Protein AF-A0A925QAA0-F1 (afdb_monomer)

Secondary structure (DSSP, 8-state):
-HHHHHHHHHHHHHHHHHHHHHHHHHHHHHHHHHHHHHHHHHHHHHSS--HHHHHHHHHHHHHHHHHHHHHHHHHHH-

Foldseek 3Di:
DVVVVVVVLVVCLVVLCVPPNPLSNVLSVVLVVVCVVVQVVCCVVVVHADPVNVVVSVVVSVVVSVVSVVVVVVVVVD

Sequence (78 aa):
RWVHVAVAAFIALGAAGLIAGWSGILIWLGVSGAVLLVGRWIVGRLGGLSGDTYGALCEIMESGVLVAFGLRIWSGIG

Solvent-accessibl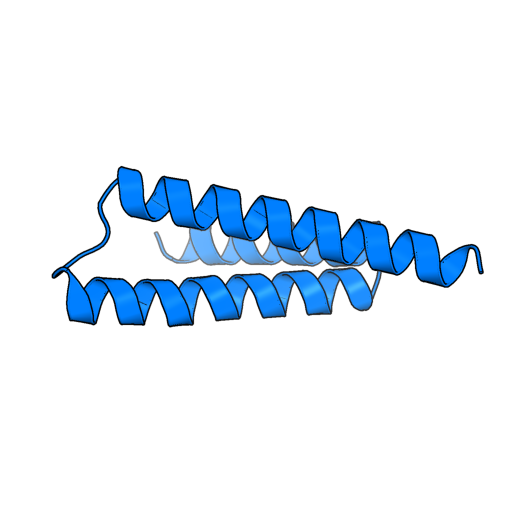e surface area (backbone atoms only — not comparable to full-atom values): 4309 Å² total; per-residue (Å²): 114,68,64,60,54,51,52,52,48,51,53,50,45,49,50,28,31,71,76,49,38,72,59,25,38,51,50,53,52,51,49,53,49,47,53,55,53,52,50,52,53,42,29,76,72,72,79,46,80,51,72,67,55,51,48,54,51,48,56,54,48,54,51,50,50,52,50,54,50,50,52,50,53,54,64,70,75,105

Radius of gyration: 14.38 Å; Cα contacts (8 Å, |Δi|>4): 28; chains: 1; bounding box: 43×16×36 Å

Mean predicted aligned error: 3.94 Å

Structure (mmCIF, N/CA/C/O backbone):
data_AF-A0A925QAA0-F1
#
_entry.id   AF-A0A925QAA0-F1
#
loop_
_atom_site.group_PDB
_atom_site.id
_atom_site.type_symbol
_atom_site.label_atom_id
_atom_site.label_alt_id
_atom_site.label_comp_id
_atom_site.label_asym_id
_atom_site.label_entity_id
_atom_site.label_seq_id
_atom_site.pdbx_PDB_ins_code
_atom_site.Cartn_x
_atom_site.Cartn_y
_atom_site.Cartn_z
_atom_site.occupancy
_atom_site.B_iso_or_equiv
_atom_site.auth_seq_id
_atom_site.auth_comp_id
_atom_site.auth_asym_id
_atom_site.auth_atom_id
_atom_site.pdbx_PDB_model_num
ATOM 1 N N . ARG A 1 1 ? 19.036 -0.963 -0.458 1.00 74.25 1 ARG A N 1
ATOM 2 C CA . ARG A 1 1 ? 17.844 -0.650 -1.291 1.00 74.25 1 ARG A CA 1
ATOM 3 C C . ARG A 1 1 ? 16.579 -1.356 -0.781 1.00 74.25 1 ARG A C 1
ATOM 5 O O . ARG A 1 1 ? 15.628 -0.655 -0.482 1.00 74.25 1 ARG A O 1
ATOM 12 N N . TRP A 1 2 ? 16.579 -2.680 -0.571 1.00 90.81 2 TRP A N 1
ATOM 13 C CA . TRP A 1 2 ? 15.438 -3.409 0.030 1.00 90.81 2 TRP A CA 1
ATOM 14 C C . TRP A 1 2 ? 15.132 -3.042 1.487 1.00 90.81 2 TRP A C 1
ATOM 16 O O . TRP A 1 2 ? 13.970 -2.984 1.865 1.00 90.81 2 TRP A O 1
ATOM 26 N N . VAL A 1 3 ? 16.158 -2.714 2.279 1.00 95.75 3 VAL A N 1
ATOM 27 C CA . VAL A 1 3 ? 15.980 -2.250 3.667 1.00 95.75 3 VAL A CA 1
ATOM 28 C C . VAL A 1 3 ? 15.113 -0.989 3.736 1.00 95.75 3 VAL A C 1
ATOM 30 O O . VAL A 1 3 ? 14.213 -0.931 4.560 1.00 95.75 3 VAL A O 1
ATOM 33 N N . HIS A 1 4 ? 15.306 -0.014 2.838 1.00 95.94 4 HIS A N 1
ATOM 34 C CA . HIS A 1 4 ? 14.469 1.195 2.807 1.00 95.94 4 HIS A CA 1
ATOM 35 C C . HIS A 1 4 ? 13.005 0.871 2.499 1.00 95.94 4 HIS A C 1
ATOM 37 O O . HIS A 1 4 ? 12.117 1.445 3.114 1.00 95.94 4 HIS A O 1
ATOM 43 N N . VAL A 1 5 ? 12.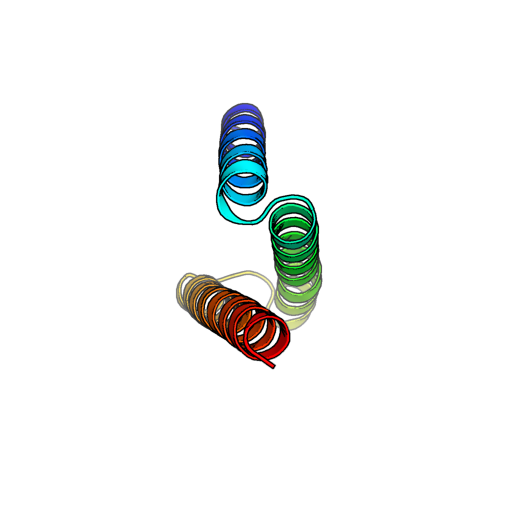757 -0.075 1.587 1.00 93.69 5 VAL A N 1
ATOM 44 C CA . VAL A 1 5 ? 11.398 -0.528 1.256 1.00 93.69 5 VAL A CA 1
ATOM 45 C C . VAL A 1 5 ? 10.761 -1.220 2.456 1.00 93.69 5 VAL A C 1
ATOM 47 O O . VAL A 1 5 ? 9.623 -0.918 2.788 1.00 93.69 5 VAL A O 1
ATOM 50 N N . ALA A 1 6 ? 11.500 -2.099 3.136 1.00 95.06 6 ALA A N 1
ATOM 51 C CA . ALA A 1 6 ? 11.010 -2.778 4.329 1.00 95.06 6 ALA A CA 1
ATOM 52 C C . ALA A 1 6 ? 10.683 -1.779 5.448 1.00 95.06 6 ALA A C 1
ATOM 54 O O . ALA A 1 6 ? 9.593 -1.824 6.007 1.00 95.06 6 ALA A O 1
ATOM 55 N N . VAL A 1 7 ? 11.586 -0.836 5.731 1.00 97.38 7 VAL A N 1
ATOM 56 C CA . VAL A 1 7 ? 11.367 0.208 6.744 1.00 97.38 7 VAL A CA 1
ATOM 57 C C . VAL A 1 7 ? 10.157 1.072 6.385 1.00 97.38 7 VAL A C 1
ATOM 59 O O . VAL A 1 7 ? 9.284 1.258 7.226 1.00 97.38 7 VAL A O 1
ATOM 62 N N . ALA A 1 8 ? 10.051 1.543 5.139 1.00 95.94 8 ALA A N 1
ATOM 63 C CA . ALA A 1 8 ? 8.900 2.323 4.687 1.00 95.94 8 ALA A CA 1
ATOM 64 C C . ALA A 1 8 ? 7.587 1.530 4.794 1.00 95.94 8 ALA A C 1
ATOM 66 O O . ALA A 1 8 ? 6.582 2.068 5.252 1.00 95.94 8 ALA A O 1
ATOM 67 N N . ALA A 1 9 ? 7.605 0.243 4.437 1.00 95.19 9 ALA A N 1
ATOM 68 C CA . ALA A 1 9 ? 6.453 -0.640 4.561 1.00 95.19 9 ALA A CA 1
ATOM 69 C C . ALA A 1 9 ? 6.023 -0.824 6.023 1.00 95.19 9 ALA A C 1
ATOM 71 O O . ALA A 1 9 ? 4.839 -0.710 6.320 1.00 95.19 9 ALA A O 1
ATOM 72 N N . PHE A 1 10 ? 6.966 -1.037 6.947 1.00 97.25 10 PHE A N 1
ATOM 73 C CA . PHE A 1 10 ? 6.654 -1.153 8.373 1.00 97.25 10 PHE A CA 1
ATOM 74 C C . PHE A 1 10 ? 6.130 0.154 8.970 1.00 97.25 10 PHE A C 1
ATOM 76 O O . PHE A 1 10 ? 5.180 0.116 9.749 1.00 97.25 10 PHE A O 1
ATOM 83 N N . ILE A 1 11 ? 6.697 1.302 8.586 1.00 97.81 11 ILE A N 1
ATOM 84 C CA . ILE A 1 11 ? 6.193 2.616 9.009 1.00 97.81 11 ILE A CA 1
ATOM 85 C C . ILE A 1 11 ? 4.757 2.811 8.511 1.00 97.81 11 ILE A C 1
ATOM 87 O O . ILE A 1 11 ? 3.882 3.164 9.299 1.00 97.81 11 ILE A O 1
ATOM 91 N N . ALA A 1 12 ? 4.494 2.541 7.231 1.00 96.12 12 ALA A N 1
ATOM 92 C CA . ALA A 1 12 ? 3.167 2.700 6.643 1.00 96.12 12 ALA A CA 1
ATOM 93 C C . ALA A 1 12 ? 2.138 1.732 7.252 1.00 96.12 12 ALA A C 1
ATOM 95 O O . ALA A 1 12 ? 1.025 2.142 7.575 1.00 96.12 12 ALA A O 1
ATOM 96 N N . LEU A 1 13 ? 2.522 0.472 7.476 1.00 96.94 13 LEU A N 1
ATOM 97 C CA . LEU A 1 13 ? 1.693 -0.530 8.145 1.00 96.94 13 LEU A CA 1
ATOM 98 C C . LEU A 1 13 ? 1.369 -0.120 9.589 1.00 96.94 13 LEU A C 1
ATOM 100 O O . LEU A 1 13 ? 0.216 -0.209 10.012 1.00 96.94 13 LEU A O 1
ATOM 104 N N . GLY A 1 14 ? 2.369 0.363 10.333 1.00 96.81 14 GLY A N 1
ATOM 105 C CA . GLY A 1 14 ? 2.193 0.880 11.689 1.00 96.81 14 GLY A CA 1
ATOM 106 C C . GLY A 1 14 ? 1.250 2.082 11.724 1.00 96.81 14 GLY A C 1
ATOM 107 O O . GLY A 1 14 ? 0.312 2.101 12.517 1.00 96.81 14 GLY A O 1
ATOM 108 N N . ALA A 1 15 ? 1.433 3.045 10.817 1.00 96.69 15 ALA A N 1
ATOM 109 C CA . ALA A 1 15 ? 0.547 4.199 10.684 1.00 96.69 15 ALA A CA 1
ATOM 110 C C . ALA A 1 15 ? -0.898 3.783 10.357 1.00 96.69 15 ALA A C 1
ATOM 112 O O . ALA A 1 15 ? -1.834 4.263 10.994 1.00 96.69 15 ALA A O 1
ATOM 113 N N . ALA A 1 16 ? -1.093 2.843 9.427 1.00 95.44 16 ALA A N 1
ATOM 114 C CA . ALA A 1 16 ? -2.416 2.323 9.085 1.00 95.44 16 ALA A CA 1
ATOM 115 C C . ALA A 1 16 ? -3.101 1.647 10.287 1.00 95.44 16 ALA A C 1
ATOM 117 O O . ALA A 1 16 ? -4.288 1.874 10.536 1.00 95.44 16 ALA A O 1
ATOM 118 N N . GLY A 1 17 ? -2.342 0.866 11.065 1.00 96.19 17 GLY A N 1
ATOM 119 C CA . GLY A 1 17 ? -2.816 0.254 12.305 1.00 96.19 17 GLY A CA 1
ATOM 120 C C . GLY A 1 17 ? -3.186 1.274 13.383 1.00 96.19 17 GLY A C 1
ATOM 121 O O . GLY A 1 17 ? -4.210 1.115 14.040 1.00 96.19 17 GLY A O 1
ATOM 122 N N . LEU A 1 18 ? -2.412 2.350 13.539 1.00 96.88 18 LEU A N 1
ATOM 123 C CA . LEU A 1 18 ? -2.710 3.408 14.511 1.00 96.88 18 LEU A CA 1
ATOM 124 C C . LEU A 1 18 ? -3.950 4.232 14.129 1.00 96.88 18 LEU A C 1
ATOM 126 O O . LEU A 1 18 ? -4.736 4.580 15.003 1.00 96.88 18 LEU A O 1
ATOM 130 N N . ILE A 1 19 ? -4.146 4.524 12.840 1.00 94.00 19 ILE A N 1
ATOM 131 C CA . ILE A 1 19 ? -5.252 5.371 12.360 1.00 94.00 19 ILE A CA 1
ATOM 132 C C . ILE A 1 19 ? -6.587 4.611 12.339 1.00 94.00 19 ILE A C 1
ATOM 134 O O . ILE A 1 19 ? -7.624 5.175 12.681 1.00 94.00 19 ILE A O 1
ATOM 138 N N . ALA A 1 20 ? -6.586 3.342 11.919 1.00 91.88 20 ALA A N 1
ATOM 139 C CA . ALA A 1 20 ? -7.820 2.593 11.652 1.00 91.88 20 ALA A CA 1
ATOM 140 C C . ALA A 1 20 ? -7.852 1.176 12.251 1.00 91.88 20 ALA A C 1
ATOM 142 O O . ALA A 1 20 ? -8.719 0.363 11.897 1.00 91.88 20 ALA A O 1
ATOM 143 N N . GLY A 1 21 ? -6.930 0.856 13.160 1.00 94.56 21 GLY A N 1
ATOM 144 C CA . GLY A 1 21 ? -6.842 -0.452 13.803 1.00 94.56 21 GLY A CA 1
ATOM 145 C C . GLY A 1 21 ? -6.644 -1.585 12.795 1.00 94.56 21 GLY A C 1
ATOM 146 O O . GLY A 1 21 ? -5.979 -1.441 11.768 1.00 94.56 21 GLY A O 1
ATOM 147 N N . TRP A 1 22 ? -7.298 -2.717 13.057 1.00 94.69 22 TRP A N 1
ATOM 148 C CA . TRP A 1 22 ? -7.252 -3.892 12.183 1.00 94.69 22 TRP A CA 1
ATOM 149 C C . TRP A 1 22 ? -7.730 -3.623 10.758 1.00 94.69 22 TRP A C 1
ATOM 151 O O . TRP A 1 22 ? -7.170 -4.170 9.812 1.00 94.69 22 TRP A O 1
ATOM 161 N N . SER A 1 23 ? -8.727 -2.756 10.580 1.00 93.06 23 SER A N 1
ATOM 162 C CA . SER A 1 23 ? -9.213 -2.428 9.238 1.00 93.06 23 SER A CA 1
ATOM 163 C C . SER A 1 23 ? -8.166 -1.690 8.405 1.00 93.06 23 SER A C 1
ATOM 165 O O . SER A 1 23 ? -8.016 -1.993 7.227 1.00 93.06 23 SER A O 1
ATOM 167 N N . GLY A 1 24 ? -7.384 -0.795 9.021 1.00 94.19 24 GLY A N 1
ATOM 168 C CA . GLY A 1 24 ? -6.289 -0.100 8.348 1.00 94.19 24 GLY A CA 1
ATOM 169 C C . GLY A 1 24 ? -5.196 -1.063 7.903 1.00 94.19 24 GLY A C 1
ATOM 170 O O . GLY A 1 24 ? -4.744 -0.989 6.764 1.00 94.19 24 GLY A O 1
ATOM 171 N N . ILE A 1 25 ? -4.838 -2.019 8.765 1.00 95.88 25 ILE A N 1
ATOM 172 C CA . ILE A 1 25 ? -3.886 -3.092 8.437 1.00 95.88 25 ILE A CA 1
ATOM 173 C C . ILE A 1 25 ? -4.381 -3.909 7.236 1.00 95.88 25 ILE A C 1
ATOM 175 O O . ILE A 1 25 ? -3.628 -4.123 6.288 1.00 95.88 25 ILE A O 1
ATOM 179 N N . LEU A 1 26 ? -5.647 -4.339 7.249 1.00 95.56 26 LEU A N 1
ATOM 180 C CA . LEU A 1 26 ? -6.227 -5.134 6.162 1.00 95.56 26 LEU A CA 1
ATOM 181 C C . LEU A 1 26 ? -6.297 -4.355 4.844 1.00 95.56 26 LEU A C 1
ATOM 183 O O . LEU A 1 26 ? -5.949 -4.905 3.801 1.00 95.56 26 LEU A O 1
ATOM 187 N N . ILE A 1 27 ? -6.692 -3.078 4.884 1.00 94.88 27 ILE A N 1
ATOM 188 C CA . ILE A 1 27 ? -6.711 -2.205 3.702 1.00 94.88 27 ILE A CA 1
ATOM 189 C C . ILE A 1 27 ? -5.292 -2.037 3.148 1.00 94.88 27 ILE A C 1
ATOM 191 O O . ILE A 1 27 ? -5.081 -2.223 1.951 1.00 94.88 27 ILE A O 1
ATOM 195 N N . TRP A 1 28 ? -4.304 -1.756 4.003 1.00 95.62 28 TRP A N 1
ATOM 196 C CA . TRP A 1 28 ? -2.909 -1.586 3.587 1.00 95.62 28 TRP A CA 1
ATOM 197 C C . TRP A 1 28 ? -2.336 -2.855 2.940 1.00 95.62 28 TRP A C 1
ATOM 199 O O . TRP A 1 28 ? -1.705 -2.786 1.882 1.00 95.62 28 TRP A O 1
ATOM 209 N N . LEU A 1 29 ? -2.589 -4.024 3.541 1.00 95.94 29 LEU A N 1
ATOM 210 C CA . LEU A 1 29 ? -2.171 -5.317 2.993 1.00 95.94 29 LEU A CA 1
ATOM 211 C C . LEU A 1 29 ? -2.863 -5.611 1.658 1.00 95.94 29 LEU A C 1
ATOM 213 O O . LEU A 1 29 ? -2.204 -6.043 0.712 1.00 95.94 29 LEU A O 1
ATOM 217 N N . GLY A 1 30 ? -4.169 -5.344 1.567 1.00 95.56 30 GLY A N 1
ATOM 218 C CA . GLY A 1 30 ? -4.953 -5.532 0.349 1.00 95.56 30 GLY A CA 1
ATOM 219 C C . GLY A 1 30 ? -4.448 -4.671 -0.807 1.00 95.56 30 GLY A C 1
ATOM 220 O O . GLY A 1 30 ? -4.206 -5.185 -1.896 1.00 95.56 30 GLY A O 1
ATOM 221 N N . VAL A 1 31 ? -4.207 -3.383 -0.556 1.00 95.19 31 VAL A N 1
ATOM 222 C CA . VAL A 1 31 ? -3.673 -2.440 -1.551 1.00 95.19 31 VAL A CA 1
ATOM 223 C C . VAL A 1 31 ? -2.258 -2.822 -1.970 1.00 95.19 31 VAL A C 1
ATOM 225 O O . VAL A 1 31 ? -1.968 -2.884 -3.161 1.00 95.19 31 VAL A O 1
ATOM 228 N N . SER A 1 32 ? -1.389 -3.166 -1.017 1.00 95.00 32 SER A N 1
ATOM 229 C CA . SER A 1 32 ? -0.027 -3.624 -1.324 1.00 95.00 32 SER A CA 1
ATOM 230 C C . SER A 1 32 ? -0.043 -4.883 -2.197 1.00 95.00 32 SER A C 1
ATOM 232 O O . SER A 1 32 ? 0.684 -4.969 -3.187 1.00 95.00 32 SER A O 1
ATOM 234 N N . GLY A 1 33 ? -0.914 -5.845 -1.876 1.00 95.56 33 GLY A N 1
ATOM 235 C CA . GLY A 1 33 ? -1.127 -7.042 -2.687 1.00 95.56 33 GLY A CA 1
ATOM 236 C C . GLY A 1 33 ? -1.640 -6.714 -4.090 1.00 95.56 33 GLY A C 1
ATOM 237 O O . GLY A 1 33 ? -1.104 -7.230 -5.071 1.00 95.56 33 GLY A O 1
ATOM 238 N N . ALA A 1 34 ? -2.621 -5.816 -4.203 1.00 94.81 34 ALA A N 1
ATOM 239 C CA . ALA A 1 34 ? -3.164 -5.371 -5.483 1.00 94.81 34 ALA A CA 1
ATOM 240 C C . ALA A 1 34 ? -2.093 -4.703 -6.358 1.00 94.81 34 ALA A C 1
ATOM 242 O O . ALA A 1 34 ? -1.943 -5.084 -7.518 1.00 94.81 34 ALA A O 1
ATOM 243 N N . VAL A 1 35 ? -1.281 -3.794 -5.806 1.00 94.75 35 VAL A N 1
ATOM 244 C CA . VAL A 1 35 ? -0.163 -3.159 -6.529 1.00 94.75 35 VAL A CA 1
ATOM 245 C C . VAL A 1 35 ? 0.816 -4.200 -7.057 1.00 94.75 35 VAL A C 1
ATOM 247 O O . VAL A 1 35 ? 1.227 -4.127 -8.214 1.00 94.75 35 VAL A O 1
ATOM 250 N N . LEU A 1 36 ? 1.186 -5.191 -6.242 1.00 93.81 36 LEU A N 1
ATOM 251 C CA . LEU A 1 36 ? 2.118 -6.237 -6.664 1.00 93.81 36 LEU A CA 1
ATOM 252 C C . LEU A 1 36 ? 1.525 -7.120 -7.767 1.00 93.81 36 LEU A C 1
ATOM 254 O O . LEU A 1 36 ? 2.221 -7.437 -8.731 1.00 93.81 36 LEU A O 1
ATOM 258 N N 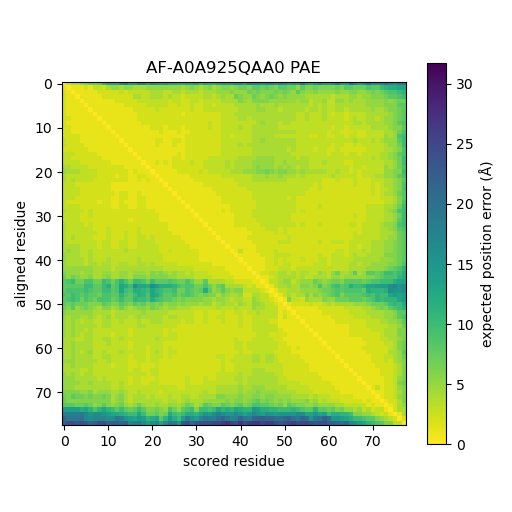. LEU A 1 37 ? 0.256 -7.512 -7.652 1.00 95.50 37 LEU A N 1
ATOM 259 C CA . LEU A 1 37 ? -0.415 -8.355 -8.643 1.00 95.50 37 LEU A CA 1
ATOM 260 C C . LEU A 1 37 ? -0.624 -7.616 -9.965 1.00 95.50 37 LEU A C 1
ATOM 262 O O . LEU A 1 37 ? -0.231 -8.117 -11.020 1.00 95.50 37 LEU A O 1
ATOM 266 N N . VAL A 1 38 ? -1.192 -6.412 -9.907 1.00 93.94 38 VAL A N 1
ATOM 267 C CA . VAL A 1 38 ? -1.456 -5.596 -11.094 1.00 93.94 38 VAL A CA 1
ATOM 268 C C . VAL A 1 38 ? -0.141 -5.150 -11.722 1.00 93.94 38 VAL A C 1
ATOM 270 O O . VAL A 1 38 ? 0.033 -5.304 -12.925 1.00 93.94 38 VAL A O 1
ATOM 273 N N . GLY A 1 39 ? 0.831 -4.705 -10.925 1.00 93.56 39 GLY A N 1
ATOM 274 C CA . GLY A 1 39 ? 2.159 -4.345 -11.415 1.00 93.56 39 GLY A CA 1
ATOM 275 C C . GLY A 1 39 ? 2.828 -5.499 -12.161 1.00 93.56 39 GLY A C 1
ATOM 276 O O . GLY A 1 39 ? 3.299 -5.316 -13.281 1.00 93.56 39 GLY A O 1
ATOM 277 N N . ARG A 1 40 ? 2.801 -6.720 -11.607 1.00 93.69 40 ARG A N 1
ATOM 278 C CA . ARG A 1 40 ? 3.319 -7.916 -12.298 1.00 93.69 40 ARG A CA 1
ATOM 279 C C . ARG A 1 40 ? 2.568 -8.213 -13.595 1.00 93.69 40 ARG A C 1
ATOM 281 O O . ARG A 1 40 ? 3.204 -8.558 -14.589 1.00 93.69 40 ARG A O 1
ATOM 288 N N . TRP A 1 41 ? 1.243 -8.084 -13.596 1.00 94.06 41 TRP A N 1
ATOM 289 C CA . TRP A 1 41 ? 0.424 -8.291 -14.791 1.00 94.06 41 TRP A CA 1
ATOM 290 C C . TRP A 1 41 ? 0.756 -7.279 -15.894 1.00 94.06 41 TRP A C 1
ATOM 292 O O . TRP A 1 41 ? 0.936 -7.669 -17.047 1.00 94.06 41 TRP A O 1
ATOM 302 N N . ILE A 1 42 ? 0.919 -6.004 -15.537 1.00 93.06 42 ILE A N 1
ATOM 303 C CA . ILE A 1 42 ? 1.310 -4.935 -16.460 1.00 93.06 42 ILE A CA 1
ATOM 304 C C . ILE A 1 42 ? 2.704 -5.189 -17.026 1.00 93.06 42 ILE A C 1
ATOM 306 O O . ILE A 1 42 ? 2.867 -5.143 -18.241 1.00 93.06 42 ILE A O 1
ATOM 310 N N . VAL A 1 43 ? 3.693 -5.517 -16.186 1.00 94.06 43 VAL A N 1
ATOM 311 C CA . VAL A 1 43 ? 5.050 -5.848 -16.660 1.00 94.06 43 VAL A CA 1
ATOM 312 C C . VAL A 1 43 ? 5.003 -6.996 -17.670 1.00 94.06 43 VAL A C 1
ATOM 314 O O . VAL A 1 43 ? 5.657 -6.922 -18.706 1.00 94.06 43 VAL A O 1
ATOM 317 N N . GLY A 1 44 ? 4.190 -8.026 -17.412 1.00 91.88 44 GLY A N 1
ATOM 318 C CA . GLY A 1 44 ? 4.013 -9.149 -18.335 1.00 91.88 44 GLY A CA 1
ATOM 319 C C . GLY A 1 44 ? 3.318 -8.791 -19.655 1.00 91.88 44 GLY A C 1
ATOM 320 O O . GLY A 1 44 ? 3.483 -9.509 -20.635 1.00 91.88 44 GLY A O 1
ATOM 321 N N . ARG A 1 45 ? 2.550 -7.696 -19.698 1.00 92.62 45 ARG A N 1
ATOM 322 C CA . ARG A 1 45 ? 1.790 -7.242 -20.877 1.00 92.62 45 ARG A CA 1
ATOM 323 C C . ARG A 1 45 ? 2.529 -6.184 -21.695 1.00 92.62 45 ARG A C 1
ATOM 325 O O . ARG A 1 45 ? 2.480 -6.228 -22.918 1.00 92.62 45 ARG A O 1
ATOM 332 N N . LEU A 1 46 ? 3.164 -5.229 -21.022 1.00 88.88 46 LEU A N 1
ATOM 333 C CA . LEU A 1 46 ? 3.754 -4.027 -21.618 1.00 88.88 46 LEU A CA 1
ATOM 334 C C . LEU A 1 46 ? 5.292 -4.051 -21.622 1.00 88.88 46 LEU A C 1
ATOM 336 O O . LEU A 1 46 ? 5.914 -3.135 -22.148 1.00 88.88 46 LEU A O 1
ATOM 340 N N . GLY A 1 47 ? 5.916 -5.081 -21.040 1.00 85.88 47 GLY A N 1
ATOM 341 C CA . GLY A 1 47 ? 7.375 -5.236 -20.996 1.00 85.88 47 GLY A CA 1
ATOM 342 C C . GLY A 1 47 ? 8.070 -4.419 -19.901 1.00 85.88 47 GLY A C 1
ATOM 343 O O . GLY A 1 47 ? 9.296 -4.420 -19.822 1.00 85.88 47 GLY A O 1
ATOM 344 N N . GLY A 1 48 ? 7.313 -3.736 -19.040 1.00 87.38 48 GLY A N 1
ATOM 345 C CA . GLY A 1 48 ? 7.843 -2.943 -17.935 1.00 87.38 48 GLY A CA 1
ATOM 346 C C . GLY A 1 48 ? 6.773 -2.091 -17.257 1.00 87.38 48 GLY A C 1
ATOM 347 O O . GLY A 1 48 ? 5.598 -2.146 -17.612 1.00 87.38 48 GLY A O 1
ATOM 348 N N . LEU A 1 49 ? 7.197 -1.297 -16.275 1.00 84.94 49 LEU A N 1
ATOM 349 C CA . LEU A 1 49 ? 6.376 -0.258 -15.654 1.00 84.94 49 LEU A CA 1
ATOM 350 C C . LEU A 1 49 ? 7.012 1.103 -15.955 1.00 84.94 49 LEU A C 1
ATOM 352 O O . LEU A 1 49 ? 8.114 1.390 -15.486 1.00 84.94 49 LEU A O 1
ATOM 356 N N . SER A 1 50 ? 6.333 1.917 -16.767 1.00 92.00 50 SER A N 1
ATOM 357 C CA . SER A 1 50 ? 6.719 3.306 -17.044 1.00 92.00 50 SER A CA 1
ATOM 358 C C . SER A 1 50 ? 6.278 4.243 -15.914 1.00 92.00 50 SER A C 1
ATOM 360 O O . SER A 1 50 ? 5.475 3.856 -15.061 1.00 92.00 50 SER A O 1
ATOM 362 N N . GLY A 1 51 ? 6.767 5.489 -15.932 1.00 90.69 51 GLY A N 1
ATOM 363 C CA . GLY A 1 51 ? 6.317 6.539 -15.009 1.00 90.69 51 GLY A CA 1
A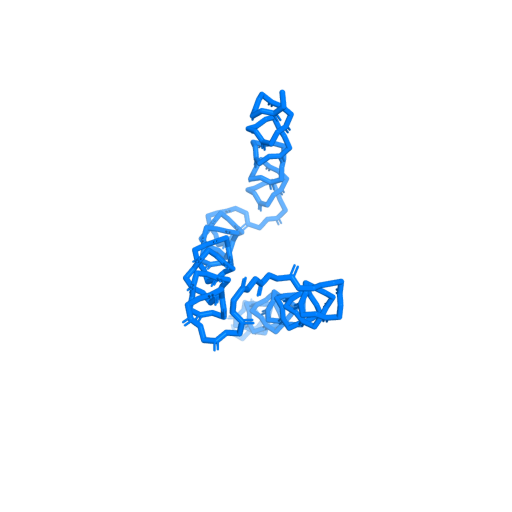TOM 364 C C . GLY A 1 51 ? 4.798 6.726 -15.034 1.00 90.69 51 GLY A C 1
ATOM 365 O O . GLY A 1 51 ? 4.175 6.677 -13.979 1.00 90.69 51 GLY A O 1
ATOM 366 N N . ASP A 1 52 ? 4.199 6.808 -16.225 1.00 91.88 52 ASP A N 1
ATOM 367 C CA . ASP A 1 52 ? 2.747 6.979 -16.392 1.00 91.88 52 ASP A CA 1
ATOM 368 C C . ASP A 1 52 ? 1.955 5.814 -15.798 1.00 91.88 52 ASP A C 1
ATOM 370 O O . ASP A 1 52 ? 0.929 6.005 -15.151 1.00 91.88 52 ASP A O 1
ATOM 374 N N . THR A 1 53 ? 2.455 4.588 -15.972 1.00 92.00 53 THR A N 1
ATOM 375 C CA . THR A 1 53 ? 1.754 3.404 -15.468 1.00 92.00 53 THR A CA 1
ATOM 376 C C . THR A 1 53 ? 1.8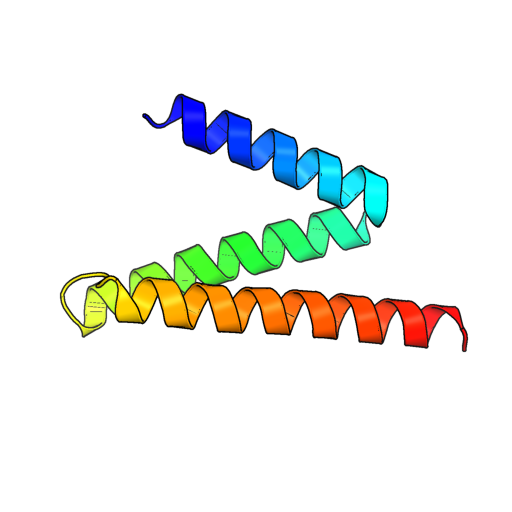74 3.283 -13.951 1.00 92.00 53 THR A C 1
ATOM 378 O O . THR A 1 53 ? 0.914 2.903 -13.286 1.00 92.00 53 THR A O 1
ATOM 381 N N . TYR A 1 54 ? 3.031 3.641 -13.382 1.00 91.25 54 TYR A N 1
ATOM 382 C CA . TYR A 1 54 ? 3.191 3.760 -11.932 1.00 91.25 54 TYR A CA 1
ATOM 383 C C . TYR A 1 54 ? 2.301 4.861 -11.347 1.00 91.25 54 TYR A C 1
ATOM 385 O O . TYR A 1 54 ? 1.678 4.632 -10.313 1.00 91.25 54 TYR A O 1
ATOM 393 N N . GLY A 1 55 ? 2.227 6.021 -12.007 1.00 93.50 55 GLY A N 1
ATOM 394 C CA . GLY A 1 55 ? 1.380 7.141 -11.600 1.00 93.50 55 GLY A CA 1
ATOM 395 C C . GLY A 1 55 ? -0.094 6.752 -11.578 1.00 93.50 55 GLY A C 1
ATOM 396 O O . GLY A 1 55 ? -0.732 6.843 -10.534 1.00 93.50 55 GLY A O 1
ATOM 397 N N . ALA A 1 56 ? -0.596 6.189 -12.680 1.00 94.00 56 ALA A N 1
ATOM 398 C CA . ALA A 1 56 ? -1.978 5.722 -12.772 1.00 94.00 56 ALA A CA 1
ATOM 399 C C . ALA A 1 56 ? -2.301 4.647 -11.720 1.00 94.00 56 ALA A C 1
ATOM 401 O O . ALA A 1 56 ? -3.361 4.677 -11.098 1.00 94.00 56 ALA A O 1
ATOM 402 N N . LEU A 1 57 ? -1.382 3.703 -11.472 1.00 94.25 57 LEU A N 1
ATOM 403 C CA . LEU A 1 57 ? -1.558 2.729 -10.393 1.00 94.25 57 LEU A CA 1
ATOM 404 C C . LEU A 1 57 ? -1.638 3.399 -9.020 1.00 94.25 57 LEU 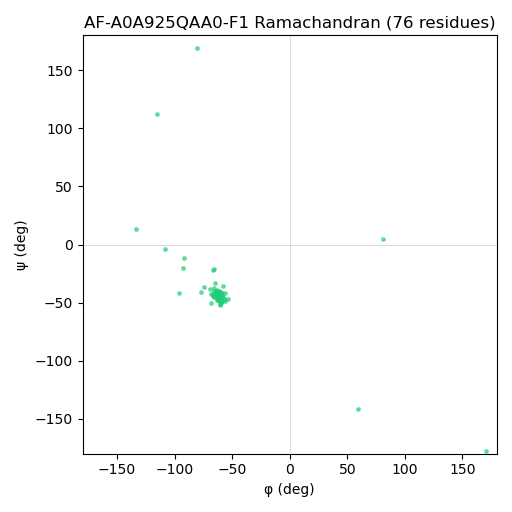A C 1
ATOM 406 O O . LEU A 1 57 ? -2.475 3.000 -8.215 1.00 94.25 57 LEU A O 1
ATOM 410 N N . CYS A 1 58 ? -0.797 4.398 -8.749 1.00 94.56 58 CYS A N 1
ATOM 411 C CA . CYS A 1 58 ? -0.816 5.134 -7.487 1.00 94.56 58 CYS A CA 1
ATOM 412 C C . CYS A 1 58 ? -2.169 5.819 -7.268 1.00 94.56 58 CYS A C 1
ATOM 414 O O . CYS A 1 58 ? -2.810 5.579 -6.248 1.00 94.56 58 CYS A O 1
ATOM 416 N N . GLU A 1 59 ? -2.650 6.574 -8.257 1.00 97.00 59 GLU A N 1
ATOM 417 C CA . GLU A 1 59 ? -3.929 7.294 -8.191 1.00 97.00 59 GLU A CA 1
ATOM 418 C C . GLU A 1 59 ? -5.122 6.350 -7.973 1.00 97.00 59 GLU A C 1
ATOM 420 O O . GLU A 1 59 ? -6.010 6.625 -7.158 1.00 97.00 59 GLU A O 1
ATOM 425 N N . ILE A 1 60 ? -5.137 5.201 -8.662 1.00 95.69 60 ILE A N 1
ATOM 426 C CA . ILE A 1 60 ? -6.185 4.185 -8.495 1.00 95.69 60 ILE A CA 1
ATOM 427 C C . ILE A 1 60 ? -6.157 3.612 -7.072 1.00 95.69 60 ILE A C 1
ATOM 429 O O . ILE A 1 60 ? -7.211 3.436 -6.458 1.00 95.69 60 ILE A O 1
ATOM 433 N N . MET A 1 61 ? -4.972 3.319 -6.529 1.00 95.12 61 MET A N 1
ATOM 434 C CA . MET A 1 61 ? -4.848 2.790 -5.169 1.00 95.12 61 MET A CA 1
ATOM 435 C C . MET A 1 61 ? -5.225 3.823 -4.107 1.00 95.12 61 MET A C 1
ATOM 437 O O . MET A 1 61 ? -5.939 3.475 -3.169 1.00 95.12 61 MET A O 1
ATOM 441 N N . GLU A 1 62 ? -4.804 5.081 -4.254 1.00 94.88 62 GLU A N 1
ATOM 442 C CA . GLU A 1 62 ? -5.199 6.176 -3.359 1.00 94.88 62 GLU A CA 1
ATOM 443 C C . GLU A 1 62 ? -6.718 6.347 -3.340 1.00 94.88 62 GLU A C 1
ATOM 445 O O . GLU A 1 62 ? -7.337 6.341 -2.273 1.00 94.88 62 GLU A O 1
ATOM 450 N N . SER A 1 63 ? -7.336 6.389 -4.523 1.00 96.75 63 SER A N 1
ATOM 451 C CA . SER A 1 63 ? -8.791 6.457 -4.663 1.00 96.75 63 SER A CA 1
ATOM 452 C C . SER A 1 63 ? -9.477 5.255 -4.004 1.00 96.75 63 SER A C 1
ATOM 454 O O . SER A 1 63 ? -10.450 5.420 -3.268 1.00 96.75 63 SER A O 1
ATOM 456 N N . GLY A 1 64 ? -8.949 4.041 -4.201 1.00 94.50 64 GLY A N 1
ATOM 457 C CA . GLY A 1 64 ? -9.471 2.823 -3.578 1.00 94.50 64 GLY A CA 1
ATOM 458 C C . GLY A 1 64 ? -9.394 2.842 -2.047 1.00 94.50 64 GLY A C 1
ATOM 459 O O . GLY A 1 64 ? -10.355 2.453 -1.382 1.00 94.50 64 GLY A O 1
ATOM 460 N N . VAL A 1 65 ? -8.293 3.345 -1.476 1.00 93.75 65 VAL A N 1
ATOM 461 C CA . VAL A 1 65 ? -8.150 3.540 -0.023 1.00 93.75 65 VAL A CA 1
ATOM 462 C C . VAL A 1 65 ? -9.189 4.533 0.489 1.00 93.75 65 VAL A C 1
ATOM 464 O O . VAL A 1 65 ? -9.871 4.233 1.468 1.00 93.75 65 VAL A O 1
ATOM 467 N N . LEU A 1 66 ? -9.351 5.684 -0.173 1.00 94.06 66 LEU A N 1
ATOM 468 C CA . LEU A 1 66 ? -10.334 6.697 0.223 1.00 94.06 66 LEU A CA 1
ATOM 469 C C . LEU A 1 66 ? -11.764 6.147 0.192 1.00 94.06 66 LEU A C 1
ATOM 471 O O . LEU A 1 66 ? -12.517 6.363 1.139 1.00 94.06 66 LEU A O 1
ATOM 475 N N . VAL A 1 67 ? -12.123 5.380 -0.842 1.00 94.75 67 VAL A N 1
ATOM 476 C CA . VAL A 1 67 ? -13.427 4.705 -0.923 1.00 94.75 67 VAL A CA 1
ATOM 477 C C . VAL A 1 67 ? -13.597 3.700 0.216 1.00 94.75 67 VAL A C 1
ATOM 479 O O . VAL A 1 67 ? -14.623 3.718 0.892 1.00 94.75 67 VAL A O 1
ATOM 482 N N . ALA A 1 68 ? -12.597 2.855 0.485 1.00 92.12 68 ALA A N 1
ATOM 483 C CA . ALA A 1 68 ? -12.666 1.869 1.564 1.00 92.12 68 ALA A CA 1
ATOM 484 C C . ALA A 1 68 ? -12.839 2.529 2.944 1.00 92.12 68 ALA A C 1
ATOM 486 O O . ALA A 1 68 ? -13.658 2.088 3.753 1.00 92.12 68 ALA A O 1
ATOM 487 N N . PHE A 1 69 ? -12.109 3.617 3.200 1.00 91.75 69 PHE A N 1
ATOM 488 C CA . PHE A 1 69 ? -12.257 4.410 4.418 1.00 91.75 69 PHE A CA 1
ATOM 489 C C . PHE A 1 69 ? -13.615 5.110 4.496 1.00 91.75 69 PHE A C 1
ATOM 491 O O . PHE A 1 69 ? -14.247 5.076 5.549 1.00 91.75 69 PHE A O 1
ATOM 498 N N . GLY A 1 70 ? -14.093 5.692 3.395 1.00 92.00 70 GLY A N 1
ATOM 499 C CA . GLY A 1 70 ? -15.410 6.323 3.323 1.00 92.00 70 GLY A CA 1
ATOM 500 C C . GLY A 1 70 ? -16.539 5.340 3.634 1.00 92.00 70 GLY A C 1
ATOM 501 O O . GLY A 1 70 ? -17.396 5.630 4.466 1.00 92.00 70 GLY A O 1
ATOM 502 N N . LEU A 1 71 ? -16.491 4.139 3.049 1.00 90.81 71 LEU A N 1
ATOM 503 C CA . LEU A 1 71 ? -17.447 3.064 3.329 1.00 90.81 71 LEU A CA 1
ATOM 504 C C . LEU A 1 71 ? -17.378 2.594 4.784 1.00 90.81 71 LEU A C 1
ATOM 506 O O . LEU A 1 71 ? -18.415 2.393 5.411 1.00 90.81 71 LEU A O 1
ATOM 510 N N . ARG A 1 72 ? -16.171 2.458 5.348 1.00 87.75 72 ARG A N 1
ATOM 511 C CA . ARG A 1 72 ? -15.993 2.126 6.767 1.00 87.75 72 ARG A CA 1
ATOM 512 C C . ARG A 1 72 ? -16.635 3.178 7.669 1.00 87.75 72 ARG A C 1
ATOM 514 O O . ARG A 1 72 ? -17.380 2.810 8.574 1.00 87.75 72 ARG A O 1
ATOM 521 N N . ILE A 1 73 ? -16.340 4.458 7.440 1.00 87.94 73 ILE A N 1
ATOM 522 C CA . ILE A 1 73 ? -16.895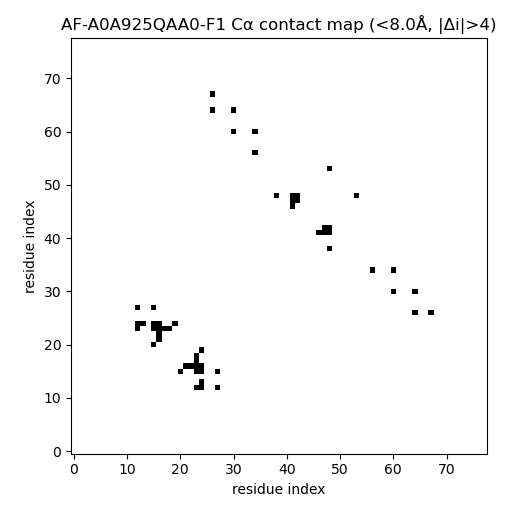 5.566 8.229 1.00 87.94 73 ILE A CA 1
ATOM 523 C C . ILE A 1 73 ? -18.420 5.554 8.130 1.00 87.94 73 ILE A C 1
ATOM 525 O O . ILE A 1 73 ? -19.088 5.588 9.157 1.00 87.94 73 ILE A O 1
ATOM 529 N N . TRP A 1 74 ? -18.962 5.411 6.919 1.00 88.38 74 TRP A N 1
ATOM 530 C CA . TRP A 1 74 ? -20.401 5.291 6.700 1.00 88.38 74 TRP A CA 1
ATOM 531 C C . TRP A 1 74 ? -21.009 4.127 7.497 1.00 88.38 74 TRP A C 1
ATOM 533 O O . TRP A 1 74 ? -21.980 4.319 8.220 1.00 88.38 74 TRP A O 1
ATOM 543 N N . SER A 1 75 ? -20.399 2.938 7.433 1.00 82.00 75 SER A N 1
ATOM 544 C CA . SER A 1 75 ? -20.878 1.744 8.148 1.00 82.00 75 SER A CA 1
ATOM 545 C C . SER A 1 75 ? -20.801 1.839 9.675 1.00 82.00 75 SER A C 1
ATOM 547 O O . SER A 1 75 ? -21.490 1.088 10.352 1.00 82.00 75 SER A O 1
ATOM 549 N N . GLY A 1 76 ? -19.960 2.726 10.219 1.00 73.25 76 GLY A N 1
ATOM 550 C CA . GLY A 1 76 ? -19.844 2.959 11.662 1.00 73.25 76 GLY A CA 1
ATOM 551 C C . GLY A 1 76 ? -20.739 4.080 12.200 1.00 73.25 76 GLY A C 1
ATOM 552 O O . GLY A 1 76 ? -20.828 4.232 13.414 1.00 73.25 76 GLY A O 1
ATOM 553 N N . ILE A 1 77 ? -21.351 4.879 11.321 1.00 67.94 77 ILE A N 1
ATOM 554 C CA . ILE A 1 77 ? -22.330 5.925 11.672 1.00 67.94 77 ILE A CA 1
ATOM 555 C C . ILE A 1 77 ? -23.770 5.377 11.609 1.00 67.94 77 ILE A C 1
ATOM 557 O O . ILE A 1 77 ? -24.671 5.974 12.199 1.00 67.94 77 ILE A O 1
ATOM 561 N N . GLY A 1 78 ? -23.979 4.269 10.888 1.00 50.50 78 GLY A N 1
ATOM 562 C CA . GLY A 1 78 ? 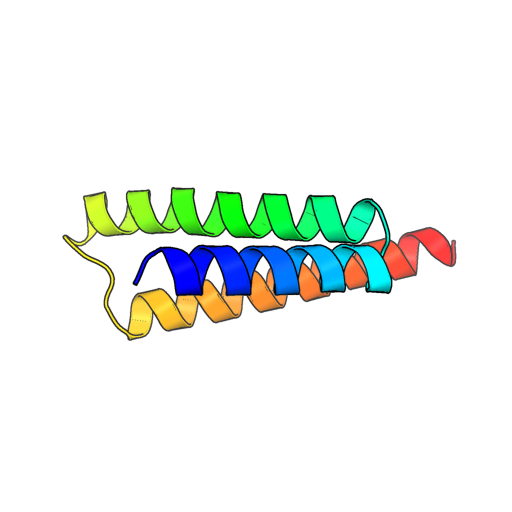-25.264 3.574 10.758 1.00 50.50 78 GLY A CA 1
ATOM 563 C C . GLY A 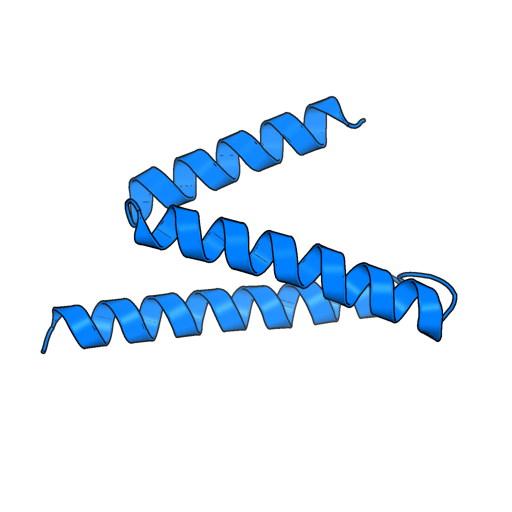1 78 ? -25.636 2.687 11.938 1.00 50.50 78 GLY A C 1
ATOM 564 O O . GLY A 1 78 ? -24.737 2.302 12.718 1.00 50.50 78 GLY A O 1
#

pLDDT: mean 92.23, std 7.01, range [50.5, 97.81]